Protein AF-A0A931YDU2-F1 (afdb_monomer_lite)

Structure (mmCIF, N/CA/C/O backbone):
data_AF-A0A931YDU2-F1
#
_entry.id   AF-A0A931YDU2-F1
#
loop_
_atom_site.group_PDB
_atom_site.id
_atom_site.type_symbol
_atom_site.label_atom_id
_atom_site.label_alt_id
_atom_site.labe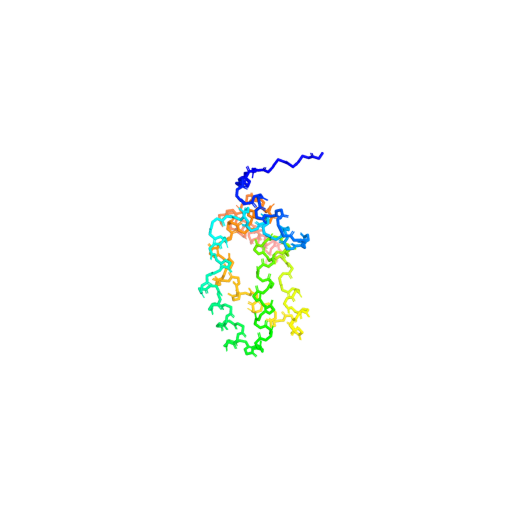l_comp_id
_atom_site.label_asym_id
_atom_site.label_entity_id
_atom_site.label_seq_id
_atom_site.pdbx_PDB_ins_code
_atom_site.Cartn_x
_atom_site.Cartn_y
_atom_site.Cartn_z
_atom_site.occupancy
_atom_site.B_iso_or_equiv
_atom_site.auth_seq_id
_atom_site.auth_comp_id
_atom_site.auth_asym_id
_atom_site.auth_atom_id
_atom_site.pdbx_PDB_model_num
ATOM 1 N N . MET A 1 1 ? -11.437 -5.834 -29.539 1.00 36.56 1 MET A N 1
ATOM 2 C CA . MET A 1 1 ? -10.693 -5.617 -28.280 1.00 36.56 1 MET A CA 1
ATOM 3 C C . MET A 1 1 ? -9.635 -4.564 -28.552 1.00 36.56 1 MET A C 1
ATOM 5 O O . MET A 1 1 ? -8.688 -4.862 -29.261 1.00 36.56 1 MET A O 1
ATOM 9 N N . ILE A 1 2 ? -9.840 -3.326 -28.102 1.00 38.31 2 ILE A N 1
ATOM 10 C CA . ILE A 1 2 ? -8.904 -2.223 -28.356 1.00 38.31 2 ILE A CA 1
ATOM 11 C C . ILE A 1 2 ? -8.225 -1.902 -27.024 1.00 38.31 2 ILE A C 1
ATOM 13 O O . ILE A 1 2 ? -8.752 -1.135 -26.229 1.00 38.31 2 ILE A O 1
ATOM 17 N N . TYR A 1 3 ? -7.084 -2.538 -26.758 1.00 32.56 3 TYR A N 1
ATOM 18 C CA . TYR A 1 3 ? -6.158 -2.086 -25.720 1.00 32.56 3 TYR A CA 1
ATOM 19 C C . TYR A 1 3 ? -5.059 -1.286 -26.408 1.00 32.56 3 TYR A C 1
ATOM 21 O O . TYR A 1 3 ? -4.031 -1.821 -26.805 1.00 32.56 3 TYR A O 1
ATOM 29 N N . ASN A 1 4 ? -5.313 0.008 -26.577 1.00 48.03 4 ASN A N 1
ATOM 30 C CA . ASN A 1 4 ? -4.280 0.971 -26.918 1.00 48.03 4 ASN A CA 1
ATOM 31 C C . ASN A 1 4 ? -3.746 1.522 -25.588 1.00 48.03 4 ASN A C 1
ATOM 33 O O . ASN A 1 4 ? -4.366 2.391 -24.979 1.00 48.03 4 ASN A O 1
ATOM 37 N N . LYS A 1 5 ? -2.656 0.951 -25.069 1.00 42.34 5 LYS A N 1
ATOM 38 C CA . LYS A 1 5 ? -1.944 1.480 -23.898 1.00 42.34 5 LYS A CA 1
ATOM 39 C C . LYS A 1 5 ? -0.508 1.738 -24.312 1.00 42.34 5 LYS A C 1
ATOM 41 O O . LYS A 1 5 ? 0.120 0.864 -24.894 1.00 42.34 5 LYS A O 1
ATOM 46 N N . MET A 1 6 ? -0.016 2.936 -24.015 1.00 39.38 6 MET A N 1
ATOM 47 C CA . MET A 1 6 ? 1.376 3.322 -24.218 1.00 39.38 6 MET A CA 1
ATOM 48 C C . MET A 1 6 ? 2.303 2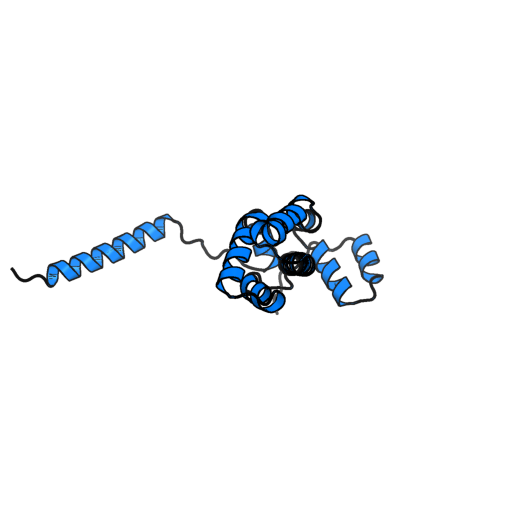.275 -23.589 1.00 39.38 6 MET A C 1
ATOM 50 O O . MET A 1 6 ? 2.435 2.202 -22.369 1.00 39.38 6 MET A O 1
ATOM 54 N N . THR A 1 7 ? 2.894 1.420 -24.420 1.00 43.03 7 THR A N 1
ATOM 55 C CA . THR A 1 7 ? 3.839 0.398 -23.987 1.00 43.03 7 THR A CA 1
ATOM 56 C C . THR A 1 7 ? 5.204 1.050 -23.843 1.00 43.03 7 THR A C 1
ATOM 58 O O . THR A 1 7 ? 5.928 1.190 -24.831 1.00 43.03 7 THR A O 1
ATOM 61 N N . THR A 1 8 ? 5.590 1.426 -22.626 1.00 57.44 8 THR A N 1
ATOM 62 C CA . THR A 1 8 ? 7.020 1.455 -22.310 1.00 57.44 8 THR A CA 1
ATOM 63 C C . THR A 1 8 ? 7.486 0.005 -22.410 1.00 57.44 8 THR A C 1
ATOM 65 O O . THR A 1 8 ? 7.117 -0.827 -21.581 1.00 57.44 8 THR A O 1
ATOM 68 N N . GLN A 1 9 ? 8.164 -0.338 -23.505 1.00 74.81 9 GLN A N 1
ATOM 69 C CA . GLN A 1 9 ? 8.662 -1.694 -23.717 1.00 74.81 9 GLN A CA 1
ATOM 70 C C . GLN A 1 9 ? 9.718 -1.998 -22.648 1.00 74.81 9 GLN A C 1
ATOM 72 O O . GLN A 1 9 ? 10.588 -1.168 -22.385 1.00 74.81 9 GLN A O 1
ATOM 77 N N . LEU A 1 10 ? 9.609 -3.168 -22.012 1.00 86.25 10 LEU A N 1
ATOM 78 C CA . LEU A 1 10 ? 10.599 -3.650 -21.049 1.00 86.25 10 LEU A CA 1
ATOM 79 C C . LEU A 1 10 ? 11.970 -3.752 -21.725 1.00 86.25 10 LEU A C 1
ATOM 81 O O . LEU A 1 10 ? 12.059 -4.140 -22.892 1.00 86.25 10 LEU A O 1
ATOM 85 N N . THR A 1 11 ? 13.037 -3.432 -20.998 1.00 91.62 11 THR A N 1
ATOM 86 C CA . THR A 1 11 ? 14.397 -3.571 -21.529 1.00 91.62 11 THR A CA 1
ATOM 87 C C . THR A 1 11 ? 14.767 -5.050 -21.701 1.00 91.62 11 THR A C 1
ATOM 89 O O . THR A 1 11 ? 14.211 -5.907 -21.005 1.00 91.62 11 THR A O 1
ATOM 92 N N . PRO A 1 12 ? 15.734 -5.385 -22.578 1.00 92.38 12 PRO A N 1
ATOM 93 C CA . PRO A 1 12 ? 16.237 -6.754 -22.697 1.00 92.38 12 PRO A CA 1
ATOM 94 C C . PRO A 1 12 ? 16.670 -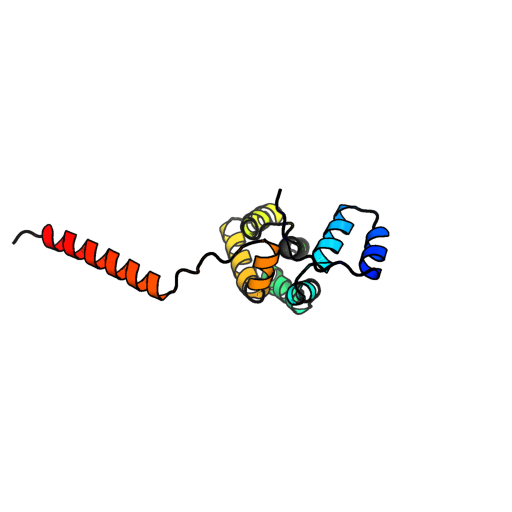7.352 -21.349 1.00 92.38 12 PRO A C 1
ATOM 96 O O . PRO A 1 12 ? 16.320 -8.489 -21.042 1.00 92.38 12 PRO A O 1
ATOM 99 N N . ASP A 1 13 ? 17.330 -6.558 -20.503 1.00 94.19 13 ASP A N 1
ATOM 100 C CA . ASP A 1 13 ? 17.758 -6.985 -19.165 1.00 94.19 13 ASP A CA 1
ATOM 101 C C . ASP A 1 13 ? 16.574 -7.282 -18.237 1.00 94.19 13 ASP A C 1
ATOM 103 O O . ASP A 1 13 ? 16.598 -8.249 -17.475 1.00 94.19 13 ASP A O 1
ATOM 107 N N . GLN A 1 14 ? 15.513 -6.469 -18.295 1.00 92.81 14 GLN A N 1
ATOM 108 C CA . GLN A 1 14 ? 14.288 -6.723 -17.534 1.00 92.81 14 GLN A CA 1
ATOM 109 C C . GLN A 1 14 ? 13.612 -8.014 -18.004 1.00 92.81 14 GLN A C 1
ATOM 111 O O . GLN A 1 14 ? 13.194 -8.816 -17.174 1.00 92.81 14 GLN A O 1
ATOM 116 N N . LEU A 1 15 ? 13.539 -8.249 -19.317 1.00 91.94 15 LEU A N 1
ATOM 117 C CA . LEU A 1 15 ? 12.971 -9.476 -19.881 1.00 91.94 15 LEU A CA 1
ATOM 118 C C . LEU A 1 15 ? 13.765 -10.720 -19.466 1.00 91.94 15 LEU A C 1
ATOM 120 O O . LEU A 1 15 ? 13.160 -11.718 -19.072 1.00 91.94 15 LEU A O 1
ATOM 124 N N . ALA A 1 16 ? 15.098 -10.643 -19.490 1.00 94.38 16 ALA A N 1
ATOM 125 C CA . ALA A 1 16 ? 15.966 -11.719 -19.025 1.00 94.38 16 ALA A CA 1
ATOM 126 C C . ALA A 1 16 ? 15.687 -12.053 -17.549 1.00 94.38 16 ALA A C 1
ATOM 128 O O . ALA A 1 16 ? 15.356 -13.195 -17.233 1.00 94.38 16 ALA A O 1
ATOM 129 N N . ARG A 1 17 ? 15.675 -11.045 -16.665 1.00 94.00 17 ARG A N 1
ATOM 130 C CA . ARG A 1 17 ? 15.360 -11.230 -15.234 1.00 94.00 17 ARG A CA 1
ATOM 131 C C . ARG A 1 17 ? 13.973 -11.827 -15.007 1.00 94.00 17 ARG A C 1
ATOM 133 O O . ARG A 1 17 ? 13.810 -12.709 -14.174 1.00 94.00 17 ARG A O 1
ATOM 140 N N . LEU A 1 18 ? 12.964 -11.370 -15.749 1.00 94.00 18 LEU A N 1
ATOM 141 C CA . LEU A 1 18 ? 11.604 -11.904 -15.637 1.00 94.00 18 LEU A CA 1
ATOM 142 C C . LEU A 1 18 ? 11.521 -13.374 -16.064 1.00 94.00 18 LEU A C 1
ATOM 144 O O . LEU A 1 18 ? 10.734 -14.123 -15.485 1.00 94.00 18 LEU A O 1
ATOM 148 N N . SER A 1 19 ? 12.317 -13.796 -17.050 1.00 93.25 19 SER A N 1
ATOM 149 C CA . SER A 1 19 ? 12.345 -15.191 -17.507 1.00 93.25 19 SER A CA 1
ATOM 150 C C . SER A 1 19 ? 12.889 -16.160 -16.451 1.00 93.25 19 SER A C 1
ATOM 152 O O . SER A 1 19 ? 12.472 -17.316 -16.419 1.00 93.25 19 SER A O 1
ATOM 154 N N . GLU A 1 20 ? 13.740 -15.673 -15.543 1.00 96.06 20 GLU A N 1
ATOM 155 C CA . GLU A 1 20 ? 14.326 -16.461 -14.454 1.00 96.06 20 GLU A CA 1
ATOM 156 C C . GLU A 1 20 ? 13.379 -16.639 -13.258 1.00 96.06 20 GLU A C 1
ATOM 158 O O . GLU A 1 20 ? 13.576 -17.545 -12.452 1.00 96.06 20 GLU A O 1
ATOM 163 N N . ILE A 1 21 ? 12.334 -15.812 -13.127 1.00 94.88 21 ILE A N 1
ATOM 164 C CA . ILE A 1 21 ? 11.382 -15.894 -12.010 1.00 94.88 21 ILE A CA 1
ATOM 165 C C . ILE A 1 21 ? 10.420 -17.064 -12.254 1.00 94.88 21 ILE A C 1
ATOM 167 O O . ILE A 1 21 ? 9.575 -16.957 -13.148 1.00 94.88 21 ILE A O 1
ATOM 171 N N . PRO A 1 22 ? 10.459 -18.155 -11.466 1.00 94.69 22 PRO A N 1
ATOM 172 C CA . PRO A 1 22 ? 9.640 -19.335 -11.738 1.00 94.69 22 PRO A CA 1
ATOM 173 C C . PRO A 1 22 ? 8.158 -19.103 -11.424 1.00 94.69 22 PRO A C 1
ATOM 175 O O . PRO A 1 22 ? 7.296 -19.526 -12.190 1.00 94.69 22 PRO A O 1
ATOM 178 N N . ASP A 1 23 ? 7.858 -18.405 -10.326 1.00 96.88 23 ASP A N 1
ATOM 179 C CA . ASP A 1 23 ? 6.485 -18.168 -9.886 1.00 96.88 23 ASP A CA 1
ATOM 180 C C . ASP A 1 23 ? 5.784 -17.126 -10.783 1.00 96.88 23 ASP A C 1
ATOM 182 O O . ASP A 1 23 ? 6.246 -15.982 -10.878 1.00 96.88 23 ASP A O 1
ATOM 186 N N . PRO A 1 24 ? 4.660 -17.476 -11.437 1.00 92.88 24 PRO A N 1
ATOM 187 C CA . PRO A 1 24 ? 3.995 -16.586 -12.386 1.00 92.88 24 PRO A CA 1
ATOM 188 C C . PRO A 1 24 ? 3.433 -15.327 -11.720 1.00 92.88 24 PRO A C 1
ATOM 190 O O . PRO A 1 24 ? 3.451 -14.261 -12.333 1.00 92.88 24 PRO A O 1
ATOM 193 N N . THR A 1 25 ? 2.988 -15.419 -10.464 1.00 92.94 25 THR A N 1
ATOM 194 C CA . THR A 1 25 ? 2.439 -14.269 -9.729 1.00 92.94 25 THR A CA 1
ATOM 195 C C . THR A 1 25 ? 3.540 -13.259 -9.428 1.00 92.94 25 THR A C 1
ATOM 197 O O . THR A 1 25 ? 3.404 -12.067 -9.691 1.00 92.94 25 THR A O 1
ATOM 200 N N . THR A 1 26 ? 4.675 -13.740 -8.930 1.00 93.56 26 THR A N 1
ATOM 201 C CA . THR A 1 26 ? 5.881 -12.942 -8.706 1.00 93.56 26 THR A CA 1
ATOM 202 C C . THR A 1 26 ? 6.329 -12.294 -10.009 1.00 93.56 26 THR A C 1
ATOM 204 O O . THR A 1 26 ? 6.542 -11.084 -10.052 1.00 93.56 26 THR A O 1
ATOM 207 N N . ARG A 1 27 ? 6.389 -13.057 -11.106 1.00 94.88 27 ARG A N 1
ATOM 208 C CA . ARG A 1 27 ? 6.775 -12.532 -12.422 1.00 94.88 27 ARG A CA 1
ATOM 209 C C . ARG A 1 27 ? 5.828 -11.431 -12.906 1.00 94.88 27 ARG A C 1
ATOM 211 O O . ARG A 1 27 ? 6.286 -10.401 -13.402 1.00 94.88 27 ARG A O 1
ATOM 218 N N . GLN A 1 28 ? 4.521 -11.613 -12.726 1.00 92.88 28 GLN A N 1
ATOM 219 C CA . GLN A 1 28 ? 3.513 -10.603 -13.046 1.00 92.88 28 GLN A CA 1
ATOM 220 C C . GLN A 1 28 ? 3.710 -9.327 -12.217 1.00 92.88 28 GLN A C 1
ATOM 222 O O . GLN A 1 28 ? 3.679 -8.231 -12.772 1.00 92.88 28 GLN A O 1
ATOM 227 N N . ARG A 1 29 ? 3.991 -9.452 -10.916 1.00 93.94 29 ARG A N 1
ATOM 228 C CA . ARG A 1 29 ? 4.261 -8.308 -10.031 1.00 93.94 29 ARG A CA 1
ATOM 229 C C . ARG A 1 29 ? 5.503 -7.532 -10.428 1.00 93.94 29 ARG A C 1
ATOM 231 O O . ARG A 1 29 ? 5.454 -6.308 -10.477 1.00 93.94 29 ARG A O 1
ATOM 238 N N . PHE A 1 30 ? 6.593 -8.220 -10.760 1.00 94.19 30 PHE A N 1
ATOM 239 C CA . PHE A 1 30 ? 7.798 -7.561 -11.269 1.00 94.19 30 PHE A CA 1
ATOM 240 C C . PHE A 1 30 ? 7.552 -6.885 -12.621 1.00 94.19 30 PHE A C 1
ATOM 242 O O . PHE A 1 30 ? 8.038 -5.781 -12.854 1.00 94.19 30 PHE A O 1
ATOM 249 N N . THR A 1 31 ? 6.742 -7.502 -13.485 1.00 93.19 31 THR A N 1
ATOM 250 C CA . THR A 1 31 ? 6.319 -6.887 -14.750 1.00 93.19 31 THR A CA 1
ATOM 251 C C . THR A 1 31 ? 5.550 -5.589 -14.496 1.00 93.19 31 THR A C 1
ATOM 253 O O . THR A 1 31 ? 5.882 -4.561 -15.081 1.00 93.19 31 THR A O 1
ATOM 256 N N . ALA A 1 32 ? 4.569 -5.615 -13.586 1.00 92.31 32 ALA A N 1
ATOM 257 C CA . ALA A 1 32 ? 3.804 -4.433 -13.197 1.00 92.31 32 ALA A CA 1
ATOM 258 C C . ALA A 1 32 ? 4.703 -3.358 -12.567 1.00 92.31 32 ALA A C 1
ATOM 260 O O . ALA A 1 32 ? 4.597 -2.192 -12.937 1.00 92.31 32 ALA A O 1
ATOM 261 N N . PHE A 1 33 ? 5.635 -3.752 -11.692 1.00 94.38 33 PHE A N 1
ATOM 262 C CA . PHE A 1 33 ? 6.611 -2.856 -11.072 1.00 94.38 33 PHE A CA 1
ATOM 263 C C . PHE A 1 33 ? 7.438 -2.089 -12.114 1.00 94.38 33 PHE A C 1
ATOM 265 O O . PHE A 1 33 ? 7.519 -0.865 -12.043 1.00 94.38 33 PHE A O 1
ATOM 272 N N . TYR A 1 34 ? 7.994 -2.774 -13.120 1.00 93.62 34 TYR A N 1
ATOM 273 C CA . TYR A 1 34 ? 8.779 -2.120 -14.177 1.00 93.62 34 TYR A CA 1
ATOM 274 C C . TYR A 1 34 ? 7.966 -1.149 -15.040 1.00 93.62 34 TYR A C 1
ATOM 276 O O . TYR A 1 34 ? 8.536 -0.262 -15.673 1.00 93.62 34 TYR A O 1
ATOM 284 N N . GLN A 1 35 ? 6.644 -1.305 -15.065 1.00 90.88 35 GLN A N 1
ATOM 285 C CA . GLN A 1 35 ? 5.725 -0.440 -15.800 1.00 90.88 35 GLN A CA 1
ATOM 286 C C . GLN A 1 35 ? 5.175 0.712 -14.951 1.00 90.88 35 GLN A C 1
ATOM 288 O O . GLN A 1 35 ? 4.469 1.576 -15.481 1.00 90.88 35 GLN A O 1
ATOM 293 N N . LEU A 1 36 ? 5.482 0.753 -13.651 1.00 92.69 36 LEU A N 1
ATOM 294 C CA . LEU A 1 36 ? 5.055 1.851 -12.798 1.00 92.69 36 LEU A CA 1
ATOM 295 C C . LEU A 1 36 ? 5.734 3.163 -13.217 1.00 92.69 36 LEU A C 1
ATOM 297 O O . LEU A 1 36 ? 6.907 3.173 -13.593 1.00 92.69 36 LEU A O 1
ATOM 301 N N . PRO A 1 37 ? 5.033 4.297 -13.087 1.00 93.06 37 PRO A N 1
ATOM 302 C CA . PRO A 1 37 ? 5.655 5.614 -13.033 1.00 93.06 37 PRO A CA 1
ATOM 303 C C . PRO A 1 37 ? 6.820 5.676 -12.024 1.00 93.06 37 PRO A C 1
ATOM 305 O O . PRO A 1 37 ? 6.777 5.033 -10.975 1.00 93.06 37 PRO A O 1
ATOM 308 N N . GLN A 1 38 ? 7.863 6.454 -12.336 1.00 91.75 38 GLN A N 1
ATOM 309 C CA . GLN A 1 38 ? 9.107 6.503 -11.550 1.00 91.75 38 GLN A CA 1
ATOM 310 C C . GLN A 1 38 ? 8.890 6.907 -10.083 1.00 91.75 38 GLN A C 1
ATOM 312 O O . GLN A 1 38 ? 9.554 6.391 -9.184 1.00 91.75 38 GLN A O 1
ATOM 317 N N . ASP A 1 39 ? 7.959 7.823 -9.834 1.00 92.81 39 ASP A N 1
ATOM 318 C CA . ASP A 1 39 ? 7.553 8.249 -8.495 1.00 92.81 39 ASP A CA 1
ATOM 319 C C . ASP A 1 39 ? 6.957 7.086 -7.686 1.00 92.81 39 ASP A C 1
ATOM 321 O O . ASP A 1 39 ? 7.338 6.881 -6.535 1.00 92.81 39 ASP A O 1
ATOM 325 N N . LEU A 1 40 ? 6.106 6.257 -8.299 1.00 93.75 40 LEU A N 1
ATOM 326 C CA . LEU A 1 40 ? 5.561 5.054 -7.665 1.00 93.75 40 LEU A CA 1
ATOM 327 C C . LEU A 1 40 ? 6.617 3.960 -7.457 1.00 93.75 40 LEU A C 1
ATOM 329 O O . LEU A 1 40 ? 6.638 3.351 -6.386 1.00 93.75 40 LEU A O 1
ATOM 333 N N . GLN A 1 41 ? 7.520 3.743 -8.424 1.00 93.31 41 GLN A N 1
ATOM 334 C CA . GLN A 1 41 ? 8.647 2.812 -8.245 1.00 93.31 41 GLN A CA 1
ATOM 335 C C . GLN A 1 41 ? 9.513 3.217 -7.049 1.00 93.31 41 GLN A C 1
ATOM 337 O O . GLN A 1 41 ? 9.901 2.373 -6.243 1.00 93.31 41 GLN A O 1
ATOM 342 N N . THR A 1 42 ? 9.778 4.518 -6.918 1.00 93.12 42 THR A N 1
ATOM 343 C CA . THR A 1 42 ? 10.583 5.071 -5.825 1.00 93.12 42 THR A CA 1
ATOM 344 C C . THR A 1 42 ? 9.880 4.897 -4.480 1.00 93.12 42 THR A C 1
ATOM 346 O O . THR A 1 42 ? 10.507 4.465 -3.514 1.00 93.12 42 THR A O 1
ATOM 349 N N . LEU A 1 43 ? 8.572 5.173 -4.402 1.00 92.81 43 LEU A N 1
ATOM 350 C CA . LEU A 1 43 ? 7.833 5.036 -3.146 1.00 92.81 43 LEU A CA 1
ATOM 351 C C . LEU A 1 43 ? 7.780 3.595 -2.634 1.00 92.81 43 LEU A C 1
ATOM 353 O O . LEU A 1 43 ? 7.910 3.401 -1.425 1.00 92.81 43 LEU A O 1
ATOM 357 N N . MET A 1 44 ? 7.654 2.603 -3.524 1.00 89.69 44 MET A N 1
ATOM 358 C CA . MET A 1 44 ? 7.564 1.186 -3.146 1.00 89.69 44 MET A CA 1
ATOM 359 C C . MET A 1 44 ? 8.708 0.701 -2.247 1.00 89.69 44 MET A C 1
ATOM 361 O O . MET A 1 44 ? 8.481 -0.176 -1.416 1.00 89.69 44 MET A O 1
ATOM 365 N N . PHE A 1 45 ? 9.904 1.277 -2.385 1.00 88.12 45 PHE A N 1
ATOM 366 C CA . PHE A 1 45 ? 11.087 0.908 -1.600 1.00 88.12 45 PHE A CA 1
ATOM 367 C C . PHE A 1 45 ? 11.630 2.062 -0.748 1.00 88.12 45 PHE A C 1
ATOM 369 O O . PHE A 1 45 ? 12.752 1.999 -0.255 1.00 88.12 45 PHE A O 1
ATOM 376 N N . SER A 1 46 ? 10.848 3.129 -0.573 1.00 92.69 46 SER A N 1
ATOM 377 C CA . SER A 1 46 ? 11.285 4.302 0.185 1.00 92.69 46 SER A CA 1
ATOM 378 C C . SER A 1 46 ? 11.177 4.092 1.698 1.00 92.69 46 SER A C 1
ATOM 380 O O . SER A 1 46 ? 10.174 3.587 2.220 1.00 92.69 46 SER A O 1
ATOM 382 N N . GLU A 1 47 ? 12.182 4.586 2.423 1.00 93.62 47 GLU A N 1
ATOM 383 C CA . GLU A 1 47 ? 12.125 4.704 3.883 1.00 93.62 47 GLU A CA 1
ATOM 384 C C . GLU A 1 47 ? 10.966 5.604 4.318 1.00 93.62 47 GLU A C 1
ATOM 386 O O . GLU A 1 47 ? 10.286 5.298 5.291 1.00 93.62 47 GLU A O 1
ATOM 391 N N . GLN A 1 48 ? 10.668 6.660 3.554 1.00 91.88 48 GLN A N 1
ATOM 392 C CA . GLN A 1 48 ? 9.548 7.561 3.828 1.00 91.88 48 GLN A CA 1
ATOM 393 C C . GLN A 1 48 ? 8.199 6.830 3.845 1.00 91.88 48 GLN A C 1
ATOM 395 O O . GLN A 1 48 ? 7.397 7.047 4.756 1.00 91.88 48 GLN A O 1
ATOM 400 N N . THR A 1 49 ? 7.931 5.965 2.860 1.00 93.38 49 THR A N 1
ATOM 401 C CA . THR A 1 49 ? 6.676 5.195 2.821 1.00 93.38 49 THR A CA 1
ATOM 402 C C . THR A 1 49 ? 6.625 4.215 3.984 1.00 93.38 49 THR A C 1
ATOM 404 O O . THR A 1 49 ? 5.623 4.162 4.693 1.00 93.38 49 THR A O 1
ATOM 407 N N . SER A 1 50 ? 7.723 3.499 4.235 1.00 94.69 50 SER A N 1
ATOM 408 C CA . SER A 1 50 ? 7.817 2.542 5.344 1.00 94.69 50 SER A CA 1
ATOM 409 C C . SER A 1 50 ? 7.610 3.220 6.703 1.00 94.69 50 SER A C 1
ATOM 411 O O . SER A 1 50 ? 6.824 2.742 7.519 1.00 94.69 50 SER A O 1
ATOM 413 N N . GLY A 1 51 ? 8.237 4.380 6.912 1.00 97.06 51 GLY A N 1
ATOM 414 C CA . GLY A 1 51 ? 8.083 5.204 8.108 1.00 97.06 51 GLY A CA 1
ATOM 415 C C . GLY A 1 51 ? 6.670 5.759 8.262 1.00 97.06 51 GLY A C 1
ATOM 416 O O . GLY A 1 51 ? 6.114 5.701 9.352 1.00 97.06 51 GLY A O 1
ATOM 417 N N . SER A 1 52 ? 6.038 6.207 7.173 1.00 97.62 52 SER A N 1
ATOM 418 C CA . SER A 1 52 ? 4.647 6.686 7.203 1.00 97.62 52 SER A CA 1
ATOM 419 C C . SER A 1 52 ? 3.675 5.568 7.581 1.00 97.62 52 SER A C 1
ATOM 421 O O . SER A 1 52 ? 2.790 5.765 8.414 1.00 97.62 52 SER A O 1
ATOM 423 N N . VAL A 1 53 ? 3.852 4.370 7.009 1.00 97.88 53 VAL A N 1
ATOM 424 C CA . VAL A 1 53 ? 3.047 3.197 7.378 1.00 97.88 53 VAL A CA 1
ATOM 425 C C . VAL A 1 53 ? 3.271 2.837 8.840 1.00 97.88 53 VAL A C 1
ATOM 427 O O . VAL A 1 53 ? 2.293 2.617 9.549 1.00 97.88 53 VAL A O 1
ATOM 430 N N . TRP A 1 54 ? 4.521 2.816 9.307 1.00 98.00 54 TRP A N 1
ATOM 431 C CA . TRP A 1 54 ? 4.843 2.539 10.704 1.00 98.00 54 TRP A CA 1
ATOM 432 C C . TRP A 1 54 ? 4.187 3.552 11.648 1.00 98.00 54 TRP A C 1
ATOM 434 O O . TRP A 1 54 ? 3.406 3.167 12.512 1.00 98.00 54 TRP A O 1
ATOM 444 N N . GLN A 1 55 ? 4.411 4.847 11.439 1.00 98.44 55 GLN A N 1
ATOM 445 C CA . GLN A 1 55 ? 3.860 5.909 12.278 1.00 98.44 55 GLN A CA 1
ATOM 446 C C . GLN A 1 55 ? 2.324 5.854 12.344 1.00 98.44 55 GLN A C 1
ATOM 448 O O . GLN A 1 55 ? 1.728 5.968 13.415 1.00 98.44 55 GLN A O 1
ATOM 453 N N . ILE A 1 56 ? 1.652 5.631 11.212 1.00 98.44 56 ILE A N 1
ATOM 454 C CA . ILE A 1 56 ? 0.187 5.560 11.181 1.00 98.44 56 ILE A CA 1
ATOM 455 C C . ILE A 1 56 ? -0.296 4.249 11.816 1.00 98.44 56 ILE A C 1
ATOM 457 O O . ILE A 1 56 ? -1.034 4.259 12.799 1.00 98.44 56 ILE A O 1
ATOM 461 N N . ALA A 1 57 ? 0.104 3.101 11.270 1.00 97.56 57 ALA A N 1
ATOM 462 C CA . ALA A 1 57 ? -0.430 1.806 11.678 1.00 97.56 57 ALA A CA 1
ATOM 463 C C . ALA A 1 57 ? 0.018 1.420 13.095 1.00 97.56 57 ALA A C 1
ATOM 465 O O . ALA A 1 57 ? -0.813 1.029 13.917 1.00 97.56 57 ALA A O 1
ATOM 466 N N . LYS A 1 58 ? 1.316 1.544 13.390 1.00 97.94 58 LYS A N 1
ATOM 467 C CA . LYS A 1 58 ? 1.887 1.145 14.676 1.00 97.94 58 LYS A CA 1
ATOM 468 C C . LYS A 1 58 ? 1.650 2.196 15.746 1.00 97.94 58 LYS A C 1
ATOM 470 O O . LYS A 1 58 ? 1.057 1.878 16.766 1.00 97.94 58 LYS A O 1
ATOM 475 N N . GLU A 1 59 ? 2.102 3.426 15.538 1.00 98.00 59 GLU A N 1
ATOM 476 C CA . GLU A 1 59 ? 2.146 4.409 16.629 1.00 98.00 59 GLU A CA 1
ATOM 477 C C . GLU A 1 59 ? 0.777 5.048 16.879 1.00 98.00 59 GLU A C 1
ATOM 479 O O . GLU A 1 59 ? 0.328 5.113 18.022 1.00 98.00 59 GLU A O 1
ATOM 484 N N . LYS A 1 60 ? 0.066 5.462 15.822 1.00 98.38 60 LYS A N 1
ATOM 485 C CA . LYS A 1 60 ? -1.237 6.132 15.962 1.00 98.38 60 LYS A CA 1
ATOM 486 C C . LYS A 1 60 ? -2.387 5.168 16.268 1.00 98.38 60 LYS A C 1
ATOM 488 O O . LYS A 1 60 ? -3.218 5.467 17.122 1.00 98.38 60 LYS A O 1
ATOM 493 N N . TYR A 1 61 ? -2.461 4.027 15.579 1.00 98.00 61 TYR A N 1
ATOM 494 C CA . TYR A 1 61 ? -3.576 3.071 15.728 1.00 98.00 61 TYR A CA 1
ATOM 495 C C . TYR A 1 61 ? -3.264 1.839 16.583 1.00 98.00 61 TYR A C 1
ATOM 497 O O . TYR A 1 61 ? -4.155 0.993 16.763 1.00 98.00 61 TYR A O 1
ATOM 505 N N . ASN A 1 62 ? -2.039 1.754 17.117 1.00 97.50 62 ASN A N 1
ATOM 506 C CA . ASN A 1 62 ? -1.553 0.670 17.970 1.00 97.50 62 ASN A CA 1
ATOM 507 C C . ASN A 1 62 ? -1.791 -0.726 17.371 1.00 97.50 62 ASN A C 1
ATOM 509 O O . ASN A 1 62 ? -2.250 -1.642 18.056 1.00 97.50 62 ASN A O 1
A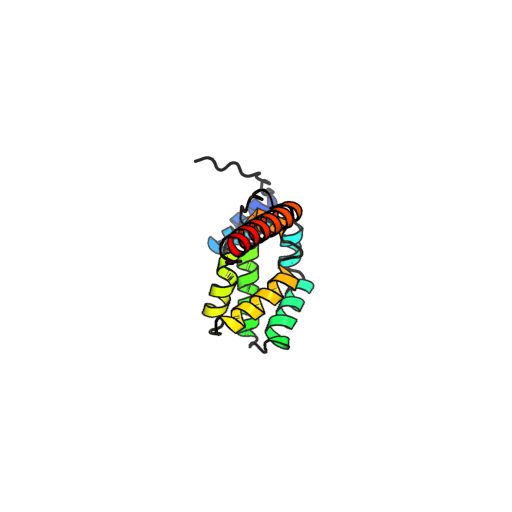TOM 513 N N . LEU A 1 63 ? -1.550 -0.883 16.066 1.00 97.81 63 LEU A N 1
ATOM 514 C CA . LEU A 1 63 ? -1.654 -2.183 15.407 1.00 97.81 63 LEU A CA 1
ATOM 515 C C . LEU A 1 63 ? -0.466 -3.087 15.781 1.00 97.81 63 LEU A C 1
ATOM 517 O O . LEU A 1 63 ? 0.637 -2.626 16.084 1.00 97.81 63 LEU A O 1
ATOM 521 N N . ALA A 1 64 ? -0.684 -4.402 15.762 1.00 97.25 64 ALA A N 1
ATOM 522 C CA . ALA A 1 64 ? 0.398 -5.366 15.937 1.00 97.25 64 ALA A CA 1
ATOM 523 C C . ALA A 1 64 ? 1.349 -5.338 14.727 1.00 97.25 64 ALA A C 1
ATOM 525 O O . ALA A 1 64 ? 0.939 -4.988 13.624 1.00 97.25 64 ALA A O 1
ATOM 526 N N . ASP A 1 65 ? 2.601 -5.767 14.888 1.00 96.19 65 ASP A N 1
ATOM 527 C CA . ASP A 1 65 ? 3.601 -5.683 13.805 1.00 96.19 65 ASP A CA 1
ATOM 528 C C . ASP A 1 65 ? 3.170 -6.476 12.562 1.00 96.19 65 ASP A C 1
ATOM 530 O O . ASP A 1 65 ? 3.305 -6.004 11.433 1.00 96.19 65 ASP A O 1
ATOM 534 N N . LYS A 1 66 ? 2.526 -7.634 12.775 1.00 96.75 66 LYS A N 1
ATOM 535 C CA . LYS A 1 66 ? 1.906 -8.423 11.699 1.00 96.75 66 LYS A CA 1
ATOM 536 C C . LYS A 1 66 ? 0.879 -7.613 10.897 1.00 96.75 66 LYS A C 1
ATOM 538 O O . LYS A 1 66 ? 0.791 -7.753 9.682 1.00 96.75 66 LYS A O 1
ATOM 543 N N . ASP A 1 67 ? 0.123 -6.751 11.569 1.00 97.75 67 ASP A N 1
ATOM 544 C CA . ASP A 1 67 ? -0.951 -5.952 10.984 1.00 97.75 67 ASP A CA 1
ATOM 545 C C . ASP A 1 67 ? -0.376 -4.727 10.259 1.00 97.75 67 ASP A C 1
ATOM 547 O O . ASP A 1 67 ? -0.861 -4.358 9.193 1.00 97.75 67 ASP A O 1
ATOM 551 N N . VAL A 1 68 ? 0.732 -4.164 10.753 1.00 98.00 68 VAL A N 1
ATOM 552 C CA . VAL A 1 68 ? 1.522 -3.151 10.030 1.00 98.00 68 VAL A CA 1
ATOM 553 C C . VAL A 1 68 ? 2.030 -3.722 8.702 1.00 98.00 68 VAL A C 1
ATOM 555 O O . VAL A 1 68 ? 1.870 -3.093 7.655 1.00 98.00 68 VAL A O 1
ATOM 558 N N . SER A 1 69 ? 2.569 -4.948 8.708 1.00 96.81 69 SER A N 1
ATOM 559 C CA . SER A 1 69 ? 2.980 -5.633 7.473 1.00 96.81 69 SER A CA 1
ATOM 560 C C . SER A 1 69 ? 1.803 -5.894 6.526 1.00 96.81 69 SER A C 1
ATOM 562 O O . SER A 1 69 ? 1.955 -5.795 5.308 1.00 96.81 69 SER A O 1
ATOM 564 N N . VAL A 1 70 ? 0.610 -6.189 7.057 1.00 98.06 70 VAL A N 1
ATOM 565 C CA . VAL A 1 70 ? -0.616 -6.321 6.253 1.00 98.06 70 VAL A CA 1
ATOM 566 C C . VAL A 1 70 ? -0.976 -4.995 5.581 1.00 98.06 70 VAL A C 1
ATOM 568 O O . VAL A 1 70 ? -1.240 -4.995 4.380 1.00 98.06 70 VAL A O 1
ATOM 571 N N . VAL A 1 71 ? -0.934 -3.873 6.305 1.00 98.12 71 VAL A N 1
ATOM 572 C CA . VAL A 1 71 ? -1.182 -2.537 5.738 1.00 98.12 71 VAL A CA 1
ATOM 573 C C . VAL A 1 71 ? -0.187 -2.228 4.617 1.00 98.12 71 VAL A C 1
ATOM 575 O O . VAL A 1 71 ? -0.605 -1.870 3.514 1.00 98.12 71 VAL A O 1
ATOM 578 N N . ALA A 1 72 ? 1.112 -2.434 4.860 1.00 97.38 72 ALA A N 1
ATOM 579 C CA . ALA A 1 72 ? 2.158 -2.223 3.858 1.00 97.38 72 ALA A CA 1
ATOM 580 C C . ALA A 1 72 ? 1.925 -3.071 2.595 1.00 97.38 72 ALA A C 1
ATOM 582 O O . ALA A 1 72 ? 2.023 -2.573 1.473 1.00 97.38 72 ALA A O 1
ATOM 583 N N . ARG A 1 73 ? 1.538 -4.341 2.767 1.00 96.56 73 ARG A N 1
ATOM 584 C CA . ARG A 1 73 ? 1.214 -5.237 1.651 1.00 96.56 73 ARG A CA 1
ATOM 585 C C . ARG A 1 73 ? 0.013 -4.744 0.848 1.00 96.56 73 ARG A C 1
ATOM 587 O O . ARG A 1 73 ? 0.081 -4.738 -0.375 1.00 96.56 73 ARG A O 1
ATOM 594 N N . ILE A 1 74 ? -1.070 -4.328 1.506 1.00 97.94 74 ILE A N 1
ATOM 595 C CA . ILE A 1 74 ? -2.269 -3.801 0.832 1.00 97.94 74 ILE A CA 1
ATOM 596 C C . ILE A 1 74 ? -1.915 -2.554 0.004 1.00 97.94 74 ILE A C 1
ATOM 598 O O . ILE A 1 74 ? -2.325 -2.455 -1.151 1.00 97.94 74 ILE A O 1
ATOM 602 N N . ILE A 1 75 ? -1.102 -1.644 0.554 1.00 97.44 75 ILE A N 1
ATOM 603 C CA . ILE A 1 75 ? -0.587 -0.463 -0.162 1.00 97.44 75 ILE A CA 1
ATOM 604 C C . ILE A 1 75 ? 0.215 -0.874 -1.403 1.00 97.44 75 ILE A C 1
ATOM 606 O O . ILE A 1 75 ? -0.035 -0.355 -2.489 1.00 97.44 75 ILE A O 1
ATOM 610 N N . GLY A 1 76 ? 1.129 -1.840 -1.271 1.00 95.88 76 GLY A N 1
ATOM 611 C CA . GLY A 1 76 ? 1.910 -2.351 -2.401 1.00 95.88 76 GLY A CA 1
ATOM 612 C C . GLY A 1 76 ? 1.035 -2.945 -3.511 1.00 95.88 76 GLY A C 1
ATOM 613 O O . GLY A 1 76 ? 1.262 -2.672 -4.686 1.00 95.88 76 GLY A O 1
ATOM 614 N N . LEU A 1 77 ? -0.015 -3.692 -3.154 1.00 96.38 77 LEU A N 1
ATOM 615 C CA . LEU A 1 77 ? -0.974 -4.238 -4.126 1.00 96.38 77 LEU A CA 1
ATOM 616 C C . LEU A 1 77 ? -1.766 -3.140 -4.849 1.00 96.38 77 LEU A C 1
ATOM 618 O O . LEU A 1 77 ? -2.080 -3.293 -6.030 1.00 96.38 77 LEU A O 1
ATOM 622 N N . ILE A 1 78 ? -2.072 -2.035 -4.164 1.00 96.62 78 ILE A N 1
ATOM 623 C CA . ILE A 1 78 ? -2.708 -0.860 -4.776 1.00 96.62 78 ILE A CA 1
ATOM 624 C C . ILE A 1 78 ? -1.749 -0.199 -5.765 1.00 96.62 78 ILE A C 1
ATOM 626 O O . ILE A 1 78 ? -2.131 0.045 -6.905 1.00 96.62 78 ILE A O 1
ATOM 630 N N . PHE A 1 79 ? -0.492 0.022 -5.375 1.00 95.56 79 PHE A N 1
ATOM 631 C CA . PHE A 1 79 ? 0.523 0.596 -6.262 1.00 95.56 79 PHE A CA 1
ATOM 632 C C . PHE A 1 79 ? 0.755 -0.233 -7.520 1.00 95.56 79 PHE A C 1
ATOM 634 O O . PHE A 1 79 ? 0.886 0.344 -8.591 1.00 95.56 79 PHE A O 1
ATOM 641 N N . LEU A 1 80 ? 0.734 -1.562 -7.414 1.00 94.69 80 LEU A N 1
ATOM 642 C CA . LEU A 1 80 ? 0.858 -2.469 -8.560 1.00 94.69 80 LEU A CA 1
ATOM 643 C C . LEU A 1 80 ? -0.417 -2.557 -9.416 1.00 94.69 80 LEU A C 1
ATOM 645 O O . LEU A 1 80 ? -0.414 -3.209 -10.457 1.00 94.69 80 LEU A O 1
ATOM 649 N N . GLY A 1 81 ? -1.519 -1.936 -8.987 1.00 93.56 81 GLY A N 1
ATOM 650 C CA . GLY A 1 81 ? -2.809 -2.014 -9.667 1.00 93.56 81 GLY A CA 1
ATOM 651 C C . GLY A 1 81 ? -3.550 -3.344 -9.483 1.00 93.56 81 GLY A C 1
ATOM 652 O O . GLY A 1 81 ? -4.627 -3.503 -10.056 1.00 93.56 81 GLY A O 1
ATOM 653 N N . GLU A 1 82 ? -3.024 -4.279 -8.681 1.00 94.62 82 GLU A N 1
ATOM 654 C CA . GLU A 1 82 ? -3.664 -5.571 -8.379 1.00 94.62 82 GLU A CA 1
ATOM 655 C C . GLU A 1 82 ? -4.887 -5.408 -7.475 1.00 94.62 82 GLU A C 1
ATOM 657 O O . GLU A 1 82 ? -5.869 -6.138 -7.611 1.00 94.62 82 GLU A O 1
ATOM 662 N N . LEU A 1 83 ? -4.841 -4.434 -6.563 1.00 95.94 83 LEU A N 1
ATOM 663 C CA . LEU A 1 83 ? -5.962 -4.087 -5.704 1.00 95.94 83 LEU A CA 1
ATOM 664 C C . LEU A 1 83 ? -6.544 -2.728 -6.122 1.00 95.94 83 LEU A C 1
ATOM 666 O O . LEU A 1 83 ? -5.848 -1.716 -6.039 1.00 95.94 83 LEU A O 1
ATOM 670 N N . PRO A 1 84 ? -7.824 -2.648 -6.532 1.00 93.94 84 PRO A N 1
ATOM 671 C CA . PRO A 1 84 ? -8.455 -1.365 -6.812 1.00 93.94 84 PRO A CA 1
ATOM 672 C C . PRO A 1 84 ? -8.456 -0.469 -5.570 1.00 93.94 84 PRO A C 1
ATOM 674 O O . PRO A 1 84 ? -8.957 -0.875 -4.523 1.00 93.94 84 PRO A O 1
ATOM 677 N N . ILE A 1 85 ? -7.995 0.779 -5.697 1.00 93.25 85 ILE A N 1
ATOM 678 C CA . ILE A 1 85 ? -7.924 1.728 -4.570 1.00 93.25 85 ILE A CA 1
ATOM 679 C C . ILE A 1 85 ? -9.269 1.912 -3.840 1.00 93.25 85 ILE A C 1
ATOM 681 O O . ILE A 1 85 ? -9.306 2.062 -2.623 1.00 93.25 85 ILE A O 1
ATOM 685 N N . LYS A 1 86 ? -10.399 1.814 -4.557 1.00 94.25 86 LYS A N 1
ATOM 686 C CA . LYS A 1 86 ? -11.754 1.886 -3.976 1.00 94.25 86 LYS A CA 1
ATOM 687 C C . LYS A 1 86 ? -12.061 0.762 -2.975 1.00 94.25 86 LYS A C 1
ATOM 689 O O . LYS A 1 86 ? -12.934 0.925 -2.130 1.00 94.25 86 LYS A O 1
ATOM 694 N N . ASN A 1 87 ? -11.346 -0.360 -3.059 1.00 97.25 87 ASN A N 1
ATOM 695 C CA . ASN A 1 87 ? -11.504 -1.497 -2.155 1.00 97.25 87 ASN A CA 1
ATOM 696 C C . ASN A 1 87 ? -10.625 -1.368 -0.903 1.00 97.25 87 ASN A C 1
ATOM 698 O O . ASN A 1 87 ? -10.735 -2.202 -0.010 1.00 97.25 87 ASN A O 1
ATOM 702 N N . PHE A 1 88 ? -9.784 -0.332 -0.797 1.00 97.81 88 PHE A N 1
ATOM 703 C CA . PHE A 1 88 ? -8.786 -0.219 0.266 1.00 97.81 88 PHE A CA 1
ATOM 704 C C . PHE A 1 88 ? -9.379 -0.339 1.677 1.00 97.81 88 PHE A C 1
ATOM 706 O O . PHE A 1 88 ? -8.899 -1.129 2.485 1.00 97.81 88 PHE A O 1
ATOM 713 N N . ILE A 1 89 ? -10.471 0.378 1.957 1.00 98.25 89 ILE A N 1
ATOM 714 C CA . ILE A 1 89 ? -11.150 0.338 3.264 1.00 98.25 89 ILE A CA 1
ATOM 715 C C . ILE A 1 89 ? -11.706 -1.062 3.557 1.00 98.25 89 ILE A C 1
ATOM 717 O O . ILE A 1 89 ? -11.612 -1.543 4.685 1.00 98.25 89 ILE A O 1
ATOM 721 N N . VAL A 1 90 ? -12.282 -1.723 2.547 1.00 98.19 90 VAL A N 1
ATOM 722 C CA . VAL A 1 90 ? -12.845 -3.073 2.692 1.00 98.19 90 VAL A CA 1
ATOM 723 C C . VAL A 1 90 ? -11.739 -4.078 3.002 1.00 98.19 90 VAL A C 1
ATOM 725 O O . VAL A 1 90 ? -11.900 -4.881 3.918 1.00 98.19 90 VAL A O 1
ATOM 728 N N . GLU A 1 91 ? -10.602 -3.991 2.312 1.00 98.31 91 GLU A N 1
ATOM 729 C CA . GLU A 1 91 ? -9.453 -4.861 2.568 1.00 98.31 91 GLU A CA 1
ATOM 730 C C . GLU A 1 91 ? -8.824 -4.613 3.938 1.00 98.31 91 GLU A C 1
ATOM 732 O O . GLU A 1 91 ? -8.527 -5.570 4.646 1.00 98.31 91 GLU A O 1
ATOM 737 N N . LEU A 1 92 ? -8.682 -3.355 4.369 1.00 98.44 92 LEU A N 1
ATOM 738 C CA . LEU A 1 92 ? -8.221 -3.050 5.727 1.00 98.44 92 LEU A CA 1
ATOM 739 C C . LEU A 1 92 ? -9.146 -3.669 6.776 1.00 98.44 92 LEU A C 1
ATOM 741 O O . LEU A 1 92 ? -8.679 -4.336 7.693 1.00 98.44 92 LEU A O 1
ATOM 745 N N . LYS A 1 93 ? -10.461 -3.499 6.622 1.00 98.25 93 LYS A N 1
ATOM 746 C CA . LYS A 1 93 ? -11.451 -4.077 7.535 1.00 98.25 93 LYS A CA 1
ATOM 747 C C . LYS A 1 93 ? -11.314 -5.601 7.610 1.00 98.25 93 LYS A C 1
ATOM 749 O O . LYS A 1 93 ? -11.212 -6.160 8.698 1.00 98.25 93 LYS A O 1
ATOM 754 N N . ASN A 1 94 ? -11.283 -6.262 6.454 1.00 97.94 94 ASN A N 1
ATOM 755 C CA . ASN A 1 94 ? -11.270 -7.720 6.364 1.00 97.94 94 ASN A CA 1
ATOM 756 C C . ASN A 1 94 ? -9.950 -8.317 6.868 1.00 97.94 94 ASN A C 1
ATOM 758 O O . ASN A 1 94 ? -9.964 -9.282 7.625 1.00 97.94 94 ASN A O 1
ATOM 762 N N . MET A 1 95 ? -8.815 -7.740 6.468 1.00 97.56 95 MET A N 1
ATOM 763 C CA . MET A 1 95 ? -7.496 -8.300 6.762 1.00 97.56 95 MET A CA 1
ATOM 764 C C . MET A 1 95 ? -6.996 -7.955 8.166 1.00 97.56 95 MET A C 1
ATOM 766 O O . MET A 1 95 ? -6.202 -8.712 8.719 1.00 97.56 95 MET A O 1
ATOM 770 N N . LEU A 1 96 ? -7.444 -6.834 8.741 1.00 97.06 96 LEU A N 1
ATOM 771 C CA . LEU A 1 96 ? -7.078 -6.426 10.102 1.00 97.06 96 LEU A CA 1
ATOM 772 C C . LEU A 1 96 ? -8.117 -6.848 11.152 1.00 97.06 96 LEU A C 1
ATOM 774 O O . LEU A 1 96 ? -7.836 -6.764 12.344 1.00 97.06 96 LEU A O 1
ATOM 778 N N . GLY A 1 97 ? -9.319 -7.264 10.736 1.00 96.19 97 GLY A N 1
ATOM 779 C CA . GLY A 1 97 ? -10.410 -7.610 11.653 1.00 96.19 97 GLY A CA 1
ATOM 780 C C . GLY A 1 97 ? -10.922 -6.421 12.475 1.00 96.19 97 GLY A C 1
ATOM 781 O O . GLY A 1 97 ? -11.405 -6.605 13.589 1.00 96.19 97 GLY A O 1
ATOM 782 N N . VAL A 1 98 ? -10.781 -5.199 11.955 1.00 96.50 98 VAL A N 1
ATOM 783 C CA . VAL A 1 98 ? -11.230 -3.962 12.615 1.00 96.50 98 VAL A CA 1
ATOM 784 C C . VAL A 1 98 ? -12.622 -3.556 12.136 1.00 96.50 98 VAL A C 1
ATOM 786 O O . VAL A 1 98 ? -13.085 -4.010 11.091 1.00 96.50 98 VAL A O 1
ATOM 789 N N . ASP A 1 99 ? -13.294 -2.673 12.873 1.00 97.50 99 ASP A N 1
ATOM 790 C CA . ASP A 1 99 ? -14.561 -2.106 12.418 1.00 97.50 99 ASP A CA 1
ATOM 791 C C . ASP A 1 99 ? -14.382 -1.120 11.245 1.00 97.50 99 ASP A C 1
ATOM 793 O O . ASP A 1 99 ? -13.284 -0.656 10.917 1.00 97.50 99 ASP A O 1
ATOM 797 N N . THR A 1 100 ? -15.500 -0.792 10.595 1.00 97.00 100 THR A N 1
ATOM 798 C CA . THR A 1 100 ? -15.530 0.107 9.436 1.00 97.00 100 THR A CA 1
ATOM 799 C C . THR A 1 100 ? -15.003 1.508 9.756 1.00 97.00 100 THR A C 1
ATOM 801 O O . THR A 1 100 ? -14.348 2.103 8.903 1.00 97.00 100 THR A O 1
ATOM 804 N N . ILE A 1 101 ? -15.260 2.039 10.954 1.00 97.88 101 ILE A N 1
ATOM 805 C CA . ILE A 1 101 ? -14.843 3.395 11.333 1.00 97.88 101 ILE A CA 1
ATOM 806 C C . ILE A 1 101 ? -13.323 3.440 11.479 1.00 97.88 101 ILE A C 1
ATOM 808 O O . ILE A 1 101 ? -12.673 4.295 10.878 1.00 97.88 101 ILE A O 1
ATOM 812 N N . LYS A 1 102 ? -12.732 2.475 12.190 1.00 97.69 102 LYS A N 1
ATOM 813 C CA . LYS A 1 102 ? -11.279 2.360 12.338 1.00 97.69 102 LYS A CA 1
ATOM 814 C C . LYS A 1 102 ? -10.599 2.140 10.984 1.00 97.69 102 LYS A C 1
ATOM 816 O O . LYS A 1 102 ? -9.604 2.802 10.694 1.00 97.69 102 LYS A O 1
ATOM 821 N N . ALA A 1 103 ? -11.156 1.285 10.121 1.00 98.38 103 ALA A N 1
ATOM 822 C CA . ALA A 1 103 ? -10.640 1.085 8.763 1.00 98.38 103 ALA A CA 1
ATOM 823 C C . ALA A 1 103 ? -10.677 2.376 7.922 1.00 98.38 103 ALA A C 1
ATOM 825 O O . ALA A 1 103 ? -9.707 2.682 7.230 1.00 98.38 103 ALA A O 1
ATOM 826 N N . GLN A 1 104 ? -11.765 3.151 7.996 1.00 98.44 104 GLN A N 1
ATOM 827 C CA . GLN A 1 104 ? -11.893 4.442 7.308 1.00 98.44 104 GLN A CA 1
ATOM 828 C C . GLN A 1 104 ? -10.868 5.464 7.800 1.00 98.44 104 GLN A C 1
ATOM 830 O O . GLN A 1 104 ? -10.258 6.156 6.989 1.00 98.44 104 GLN A O 1
ATOM 835 N N . GLN A 1 105 ? -10.658 5.546 9.112 1.00 98.50 105 GLN A N 1
ATOM 836 C CA . GLN A 1 105 ? -9.698 6.474 9.705 1.00 98.50 105 GLN A CA 1
ATOM 837 C C . GLN A 1 105 ? -8.254 6.139 9.292 1.00 98.50 105 GLN A C 1
ATOM 839 O O . GLN A 1 105 ? -7.541 7.019 8.812 1.00 98.50 105 GLN A O 1
ATOM 844 N N . ILE A 1 106 ? -7.859 4.860 9.367 1.00 98.50 106 ILE A N 1
ATOM 845 C CA . ILE A 1 106 ? -6.551 4.386 8.880 1.00 98.50 106 ILE A CA 1
ATOM 846 C C . ILE A 1 106 ? -6.385 4.711 7.389 1.00 98.50 106 ILE A C 1
ATOM 848 O O . ILE A 1 106 ? -5.354 5.241 6.971 1.00 98.50 106 ILE A O 1
ATOM 852 N N . ALA A 1 107 ? -7.410 4.423 6.580 1.00 98.31 107 ALA A N 1
ATOM 853 C CA . ALA A 1 107 ? -7.375 4.687 5.147 1.00 98.31 107 ALA A CA 1
ATOM 854 C C . ALA A 1 107 ? -7.225 6.180 4.829 1.00 98.31 107 ALA A C 1
ATOM 856 O O . ALA A 1 107 ? -6.509 6.528 3.892 1.00 98.31 107 ALA A O 1
ATOM 857 N N . GLN A 1 108 ? -7.878 7.055 5.597 1.00 98.44 108 GLN A N 1
ATOM 858 C CA . GLN A 1 108 ? -7.805 8.500 5.410 1.00 98.44 108 GLN A CA 1
ATOM 859 C C . GLN A 1 108 ? -6.393 9.030 5.674 1.00 98.44 108 GLN A C 1
ATOM 861 O O . GLN A 1 108 ? -5.874 9.800 4.863 1.00 98.44 108 GLN A O 1
ATOM 866 N N . ASP A 1 109 ? -5.758 8.597 6.762 1.00 98.56 109 ASP A N 1
ATOM 867 C CA . ASP A 1 109 ? -4.391 9.009 7.089 1.00 98.56 109 ASP A CA 1
ATOM 868 C C . ASP A 1 109 ? -3.386 8.517 6.045 1.00 98.56 109 ASP A C 1
ATOM 870 O O . ASP A 1 109 ? -2.552 9.288 5.570 1.00 98.56 109 ASP A O 1
ATOM 874 N N . ILE A 1 110 ? -3.503 7.251 5.627 1.00 98.31 110 ILE A N 1
ATO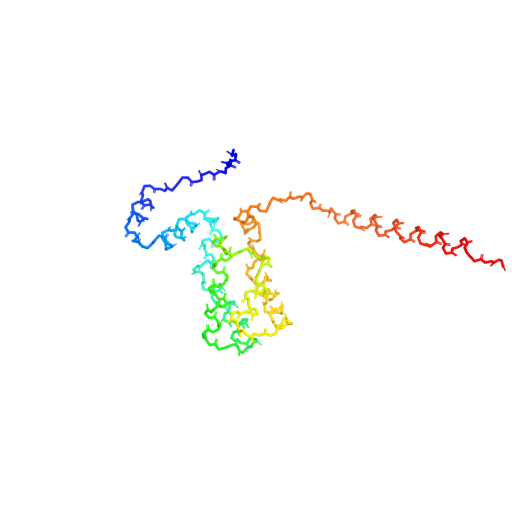M 875 C CA . ILE A 1 110 ? -2.661 6.679 4.567 1.00 98.31 110 ILE A CA 1
ATOM 876 C C . ILE A 1 110 ? -2.894 7.406 3.245 1.00 98.31 110 ILE A C 1
ATOM 878 O O . ILE A 1 110 ? -1.942 7.697 2.522 1.00 98.31 110 ILE A O 1
ATOM 882 N N . ASN A 1 111 ? -4.144 7.744 2.924 1.00 97.62 111 ASN A N 1
ATOM 883 C CA . ASN A 1 111 ? -4.446 8.509 1.726 1.00 97.62 111 ASN A CA 1
ATOM 884 C C . ASN A 1 111 ? -3.711 9.854 1.742 1.00 97.62 111 ASN A C 1
ATOM 886 O O . ASN A 1 111 ? -3.064 10.184 0.754 1.00 97.62 111 ASN A O 1
ATOM 890 N N . VAL A 1 112 ? -3.758 10.601 2.847 1.00 97.81 112 VAL A N 1
ATOM 891 C CA . VAL A 1 112 ? -3.063 11.893 2.966 1.00 97.81 112 VAL A CA 1
ATOM 892 C C . VAL A 1 112 ? -1.544 11.729 2.878 1.00 97.81 112 VAL A C 1
ATOM 894 O O . VAL A 1 112 ? -0.905 12.463 2.129 1.00 97.81 112 VAL A O 1
ATOM 897 N N . ALA A 1 113 ? -0.973 10.773 3.613 1.00 97.00 113 ALA A N 1
ATOM 898 C CA . ALA A 1 113 ? 0.476 10.623 3.729 1.00 97.00 113 ALA A CA 1
ATOM 899 C C . ALA A 1 113 ? 1.135 9.979 2.498 1.00 97.00 113 ALA A C 1
ATOM 901 O O . ALA A 1 113 ? 2.271 10.313 2.171 1.00 97.00 113 ALA A O 1
ATOM 902 N N . ILE A 1 114 ? 0.444 9.050 1.830 1.00 96.44 114 ILE A N 1
ATOM 903 C CA . ILE A 1 114 ? 1.046 8.159 0.828 1.00 96.44 114 ILE A CA 1
ATOM 904 C C . ILE A 1 114 ? 0.379 8.309 -0.541 1.00 96.44 114 ILE A C 1
ATOM 906 O O . ILE A 1 114 ? 1.081 8.450 -1.537 1.00 96.44 114 ILE A O 1
ATOM 910 N N . PHE A 1 115 ? -0.956 8.298 -0.636 1.00 96.25 115 PHE A N 1
ATOM 911 C CA . PHE A 1 115 ? -1.627 8.270 -1.948 1.00 96.25 115 PHE A CA 1
ATOM 912 C C . PHE A 1 115 ? -1.798 9.641 -2.600 1.00 96.25 115 PHE A C 1
ATOM 914 O O . PHE A 1 115 ? -1.620 9.759 -3.811 1.00 96.25 115 PHE A O 1
ATOM 921 N N . GLN A 1 116 ? -2.136 10.682 -1.835 1.00 95.56 116 GLN A N 1
ATOM 922 C CA . GLN A 1 116 ? -2.321 12.036 -2.366 1.00 95.56 116 GLN A CA 1
ATOM 923 C C . GLN A 1 116 ? -1.072 12.570 -3.088 1.00 95.56 116 GLN A C 1
ATOM 925 O O . GLN A 1 116 ? -1.241 13.081 -4.198 1.00 95.56 116 GLN A O 1
ATOM 930 N N . PRO A 1 117 ? 0.162 12.410 -2.557 1.00 95.00 117 PRO A N 1
ATOM 931 C CA . PRO A 1 117 ? 1.373 12.890 -3.229 1.00 95.00 117 PRO A CA 1
ATOM 932 C C . PRO A 1 117 ? 1.608 12.304 -4.629 1.00 95.00 117 PRO A C 1
ATOM 934 O O . PRO A 1 117 ? 2.215 12.960 -5.468 1.00 95.00 117 PRO A O 1
ATOM 937 N N . VAL A 1 118 ? 1.105 11.095 -4.902 1.00 94.62 118 VAL A N 1
ATOM 938 C CA . VAL A 1 118 ? 1.302 10.360 -6.171 1.00 94.62 118 VAL A CA 1
ATOM 939 C C . VAL A 1 118 ? -0.006 10.058 -6.895 1.00 94.62 118 VAL A C 1
ATOM 941 O O . VAL A 1 118 ? -0.084 9.159 -7.735 1.00 94.62 118 VAL A O 1
ATOM 944 N N . ARG A 1 119 ? -1.061 10.818 -6.585 1.00 94.38 119 ARG A N 1
ATOM 945 C CA . ARG A 1 119 ? -2.422 10.568 -7.072 1.00 94.38 119 ARG A CA 1
ATOM 946 C C . ARG A 1 119 ? -2.494 10.426 -8.590 1.00 94.38 119 ARG A C 1
ATOM 948 O O . ARG A 1 119 ? -3.156 9.518 -9.078 1.00 94.38 119 ARG A O 1
ATOM 955 N N . GLU A 1 120 ? -1.825 11.304 -9.331 1.00 93.62 120 GLU A N 1
ATOM 956 C CA . GLU A 1 120 ? -1.853 11.296 -10.800 1.00 93.62 120 GLU A CA 1
ATOM 957 C C . GLU A 1 120 ? -1.243 10.014 -11.379 1.00 93.62 120 GLU A C 1
ATOM 959 O O . GLU A 1 120 ? -1.815 9.385 -12.272 1.00 93.62 120 GLU A O 1
ATOM 964 N N . SER A 1 121 ? -0.105 9.585 -10.838 1.00 93.75 121 SER A N 1
ATOM 965 C CA . SER A 1 121 ? 0.545 8.339 -11.237 1.00 93.75 121 SER A CA 1
ATOM 966 C C . SER A 1 121 ? -0.283 7.122 -10.844 1.00 93.75 121 SER A C 1
ATOM 968 O O . SER A 1 121 ? -0.439 6.203 -11.649 1.00 93.75 121 SER A O 1
ATOM 970 N N . LEU A 1 122 ? -0.899 7.149 -9.662 1.00 93.06 122 LEU A N 1
ATOM 971 C CA . LEU A 1 122 ? -1.766 6.076 -9.189 1.00 93.06 122 LEU A CA 1
ATOM 972 C C . LEU A 1 122 ? -3.038 5.951 -10.045 1.00 93.06 122 LEU A C 1
ATOM 974 O O . LEU A 1 122 ? -3.425 4.851 -10.436 1.00 93.06 122 LEU A O 1
ATOM 978 N N . MET A 1 123 ? -3.649 7.074 -10.433 1.00 91.88 123 MET A N 1
ATOM 979 C CA . MET A 1 123 ? -4.777 7.096 -11.372 1.00 91.88 123 MET A CA 1
ATOM 980 C C . MET A 1 123 ? -4.404 6.490 -12.728 1.00 91.88 123 MET A C 1
ATOM 982 O O . MET A 1 123 ? -5.183 5.708 -13.274 1.00 91.88 123 MET A O 1
ATOM 986 N N . ARG A 1 124 ? -3.203 6.788 -13.245 1.00 90.44 124 ARG A N 1
ATOM 987 C CA . ARG A 1 124 ? -2.699 6.210 -14.500 1.00 90.44 124 ARG A CA 1
ATOM 988 C C . ARG A 1 124 ? -2.567 4.689 -14.413 1.00 90.44 124 ARG A C 1
ATOM 990 O O . ARG A 1 124 ? -3.016 3.997 -15.325 1.00 90.44 124 ARG A O 1
ATOM 997 N N . VAL A 1 125 ? -2.006 4.172 -13.316 1.00 91.31 125 VAL A N 1
ATOM 998 C CA . VAL A 1 125 ? -1.883 2.722 -13.078 1.00 91.31 125 VAL A CA 1
ATOM 999 C C . VAL A 1 125 ? -3.259 2.053 -13.053 1.00 91.31 125 VAL A C 1
ATOM 1001 O O . VAL A 1 125 ? -3.471 1.045 -13.726 1.00 91.31 125 VAL A O 1
ATOM 1004 N N . HIS A 1 126 ? -4.229 2.657 -12.363 1.00 90.25 126 HIS A N 1
ATOM 1005 C CA . HIS A 1 126 ? -5.594 2.130 -12.288 1.00 90.25 126 HIS A CA 1
ATOM 1006 C C . HIS A 1 126 ? -6.456 2.409 -13.533 1.00 90.25 126 HIS A C 1
ATOM 1008 O O . HIS A 1 126 ? -7.620 2.012 -13.557 1.00 90.25 126 HIS A O 1
ATOM 1014 N N . GLY A 1 127 ? -5.922 3.071 -14.567 1.00 85.94 127 GLY A N 1
ATOM 1015 C CA . GLY A 1 127 ? -6.673 3.408 -15.781 1.00 85.94 127 GLY A CA 1
ATOM 1016 C C . GLY A 1 127 ? -7.853 4.352 -15.532 1.00 85.94 127 GLY A C 1
ATOM 1017 O O . GLY A 1 127 ? -8.850 4.287 -16.246 1.00 85.94 127 GLY A O 1
ATOM 1018 N N . ILE A 1 128 ? -7.765 5.198 -14.504 1.00 81.69 128 ILE A N 1
ATOM 1019 C CA . ILE A 1 128 ? -8.783 6.199 -14.185 1.00 81.69 128 ILE A CA 1
ATOM 1020 C C . ILE A 1 128 ? -8.482 7.437 -15.029 1.00 81.69 128 ILE A C 1
ATOM 1022 O O . ILE A 1 128 ? -7.632 8.256 -14.676 1.00 81.69 128 ILE A O 1
ATOM 1026 N N . GLU A 1 129 ? -9.164 7.567 -16.163 1.00 65.19 129 GLU A N 1
ATOM 1027 C CA . GLU A 1 129 ? -9.116 8.787 -16.965 1.00 65.19 129 GLU A CA 1
ATOM 1028 C C . GLU A 1 129 ? -9.774 9.939 -16.194 1.00 65.19 129 GLU A C 1
ATOM 1030 O O . GLU A 1 129 ? -10.810 9.763 -15.543 1.00 65.19 129 GLU A O 1
ATOM 1035 N N . ARG A 1 130 ? -9.176 11.139 -16.245 1.00 55.81 130 ARG A N 1
ATOM 1036 C CA . ARG A 1 130 ? -9.843 12.335 -15.724 1.00 55.81 130 ARG A CA 1
ATOM 1037 C C . ARG A 1 130 ? -11.068 12.603 -16.600 1.00 55.81 130 ARG A C 1
ATOM 1039 O O . ARG A 1 130 ? -10.944 13.194 -17.668 1.00 55.81 130 ARG A O 1
ATOM 1046 N N . GLY A 1 131 ? -12.256 12.232 -16.128 1.00 51.97 131 GLY A N 1
ATOM 1047 C CA . GLY A 1 131 ? -13.460 12.965 -16.515 1.00 51.97 131 GLY A CA 1
ATOM 1048 C C . GLY A 1 131 ? -13.262 14.450 -16.175 1.00 51.97 131 GLY A C 1
ATOM 1049 O O . GLY A 1 131 ? -12.475 14.747 -15.266 1.00 51.97 131 GLY A O 1
ATOM 1050 N N . PRO A 1 132 ? -13.907 15.391 -16.888 1.00 36.66 132 PRO A N 1
ATOM 1051 C CA . PRO A 1 132 ? -13.770 16.810 -16.589 1.00 36.66 132 PRO A CA 1
ATOM 1052 C C . PRO A 1 132 ? -14.057 17.014 -15.103 1.00 36.66 132 PRO A C 1
ATOM 1054 O O . PRO A 1 132 ? -15.158 16.748 -14.627 1.00 36.66 132 PRO A O 1
ATOM 1057 N N . THR A 1 133 ? -13.036 17.423 -14.351 1.00 43.22 133 THR A N 1
ATOM 1058 C CA . THR A 1 133 ? -13.209 17.872 -12.973 1.00 43.22 133 THR A CA 1
ATOM 1059 C C . THR A 1 133 ? -14.288 18.948 -13.002 1.00 43.22 133 THR A C 1
ATOM 1061 O O . THR A 1 133 ? -14.070 19.937 -13.712 1.00 43.22 133 THR A O 1
ATOM 1064 N N . PRO A 1 134 ? -15.425 18.796 -12.293 1.00 41.91 134 PRO A N 1
ATOM 1065 C CA . PRO A 1 134 ? -16.364 19.894 -12.154 1.00 41.91 134 PRO A CA 1
ATOM 1066 C C . PRO A 1 134 ? -15.576 21.042 -11.539 1.00 41.91 134 PRO A C 1
ATOM 1068 O O . PRO A 1 134 ? -15.057 20.952 -10.423 1.00 41.91 134 PRO A O 1
ATOM 1071 N N . ASN A 1 135 ? -15.361 22.074 -12.351 1.00 37.66 135 ASN A N 1
ATOM 1072 C CA . ASN A 1 135 ? -14.580 23.229 -11.965 1.00 37.66 135 ASN A CA 1
ATOM 1073 C C . ASN A 1 135 ? -15.246 23.808 -10.711 1.00 37.66 135 ASN A C 1
ATOM 1075 O O . ASN A 1 135 ? -16.472 23.891 -10.658 1.00 37.66 135 ASN A O 1
ATOM 1079 N N . ARG A 1 136 ? -14.477 24.204 -9.693 1.00 48.28 136 ARG A N 1
ATOM 1080 C CA . ARG A 1 136 ? -15.009 24.725 -8.416 1.00 48.28 136 ARG A CA 1
ATOM 1081 C C . ARG A 1 136 ? -15.987 25.897 -8.621 1.00 48.28 136 ARG A C 1
ATOM 1083 O O . ARG A 1 136 ? -16.844 26.143 -7.778 1.00 48.28 136 ARG A O 1
ATOM 1090 N N . THR A 1 137 ? -15.903 26.558 -9.773 1.00 47.97 137 THR A N 1
ATOM 1091 C CA . THR A 1 137 ? -16.852 27.558 -10.271 1.00 47.97 137 THR A CA 1
ATOM 1092 C C . THR A 1 137 ? -18.264 27.001 -10.519 1.00 47.97 137 THR A C 1
ATOM 1094 O O . THR A 1 137 ? -19.227 27.654 -10.139 1.00 47.97 137 THR A O 1
ATOM 1097 N N . GLN A 1 138 ? -18.414 25.789 -11.069 1.00 46.22 138 GLN A N 1
ATOM 1098 C CA . GLN A 1 138 ? -19.717 25.148 -11.330 1.00 46.22 138 GLN A CA 1
ATOM 1099 C C . GLN A 1 138 ? -20.435 24.745 -10.035 1.00 46.22 138 GLN A C 1
ATOM 1101 O O . GLN A 1 138 ? -21.650 24.890 -9.941 1.00 46.22 138 GLN A O 1
ATOM 1106 N N . ILE A 1 139 ? -19.681 24.350 -9.001 1.00 53.25 139 ILE A N 1
ATOM 1107 C CA . ILE A 1 139 ? -20.233 24.039 -7.672 1.00 53.25 139 ILE A CA 1
ATOM 1108 C C . ILE A 1 139 ? -20.882 25.290 -7.056 1.00 53.25 139 ILE A C 1
ATOM 1110 O O . ILE A 1 139 ? -21.961 25.206 -6.480 1.00 53.25 139 ILE A O 1
ATOM 1114 N N . HIS A 1 140 ? -20.274 26.470 -7.217 1.00 52.19 140 HIS A N 1
ATOM 1115 C CA . HIS A 1 140 ? -20.880 27.721 -6.745 1.00 52.19 140 HIS A CA 1
ATOM 1116 C C . HIS A 1 140 ? -22.141 28.088 -7.541 1.00 52.19 140 HIS A C 1
ATOM 1118 O O . HIS A 1 140 ? -23.121 28.551 -6.962 1.00 52.19 140 HIS A O 1
ATOM 1124 N N . THR A 1 141 ? -22.158 27.844 -8.855 1.00 51.88 141 THR A N 1
ATOM 1125 C CA . THR A 1 141 ? -23.328 28.144 -9.693 1.00 51.88 141 THR A CA 1
ATOM 1126 C C . THR A 1 141 ? -24.510 27.218 -9.384 1.00 51.88 141 THR A C 1
ATOM 1128 O O . THR A 1 141 ? -25.637 27.695 -9.248 1.00 51.88 141 THR A O 1
ATOM 1131 N N . GLU A 1 142 ? -24.283 25.916 -9.197 1.00 52.44 142 GLU A N 1
ATOM 1132 C CA . GLU A 1 142 ? -25.350 24.947 -8.897 1.00 52.44 142 GLU A CA 1
ATOM 1133 C C . GLU A 1 142 ? -25.934 25.116 -7.486 1.00 52.44 142 GLU A C 1
ATOM 1135 O O . GLU A 1 142 ? -27.154 25.012 -7.309 1.00 52.44 142 GLU A O 1
ATOM 1140 N N . ILE A 1 143 ? -25.102 25.451 -6.489 1.00 59.16 143 ILE A N 1
ATOM 1141 C CA . ILE A 1 143 ? -25.570 25.733 -5.122 1.00 59.16 143 ILE A CA 1
ATOM 1142 C C . ILE A 1 143 ? -26.422 27.009 -5.102 1.00 59.16 143 ILE A C 1
ATOM 1144 O O . ILE A 1 143 ? -27.522 26.991 -4.546 1.00 59.16 143 ILE A O 1
ATOM 1148 N N . ASN A 1 144 ? -25.981 28.072 -5.782 1.00 58.78 144 ASN A N 1
ATOM 1149 C CA . ASN A 1 144 ? -26.726 29.332 -5.841 1.00 58.78 144 ASN A CA 1
ATOM 1150 C C . ASN A 1 144 ? -28.069 29.170 -6.571 1.00 58.78 144 ASN A C 1
ATOM 1152 O O . ASN A 1 144 ? -29.093 29.655 -6.095 1.00 58.78 144 ASN A O 1
ATOM 1156 N N . THR A 1 145 ? -28.103 28.412 -7.672 1.00 60.16 145 THR A N 1
ATOM 1157 C CA . THR A 1 145 ? -29.343 28.180 -8.438 1.00 60.16 145 THR A CA 1
ATOM 1158 C C . THR A 1 145 ? -30.348 27.327 -7.652 1.00 60.16 145 THR A C 1
ATOM 1160 O O . THR A 1 145 ? -31.558 27.556 -7.706 1.00 60.16 145 THR A O 1
ATOM 1163 N N . THR A 1 146 ? -29.860 26.352 -6.877 1.00 63.94 146 THR A N 1
ATOM 1164 C CA . THR A 1 146 ? -30.707 25.486 -6.040 1.00 63.94 146 THR A CA 1
ATOM 1165 C C . THR A 1 146 ? -31.266 26.234 -4.826 1.00 63.94 146 THR A C 1
ATOM 1167 O O . THR A 1 146 ? -32.412 26.000 -4.436 1.00 63.94 146 THR A O 1
ATOM 1170 N N . GLN A 1 147 ? -30.492 27.160 -4.249 1.00 60.16 147 GLN A N 1
ATOM 1171 C CA . GLN A 1 147 ? -30.946 28.026 -3.157 1.00 60.16 147 GLN A CA 1
ATOM 1172 C C . GLN A 1 147 ? -31.977 29.056 -3.638 1.00 60.16 147 GLN A C 1
ATOM 1174 O O . GLN A 1 147 ? -33.051 29.139 -3.047 1.00 60.16 147 GLN A O 1
ATOM 1179 N N . GLN A 1 148 ? -31.735 29.723 -4.771 1.00 62.62 148 GLN A N 1
ATOM 1180 C CA . GLN A 1 148 ? -32.687 30.673 -5.364 1.00 62.62 148 GLN A CA 1
ATOM 1181 C C . GLN A 1 148 ? -34.030 30.016 -5.704 1.00 62.62 148 GLN A C 1
ATOM 1183 O O . GLN A 1 148 ? -35.089 30.538 -5.363 1.00 62.62 148 GLN A O 1
ATOM 1188 N N . ARG A 1 149 ? -34.012 28.812 -6.292 1.00 67.62 149 ARG A N 1
ATOM 1189 C CA . ARG A 1 149 ? -35.249 28.088 -6.624 1.00 67.62 149 ARG A CA 1
ATOM 1190 C C . ARG A 1 149 ? -36.024 27.647 -5.373 1.00 67.62 149 ARG A C 1
ATOM 1192 O O . ARG A 1 149 ? -37.249 27.584 -5.411 1.00 67.62 149 ARG A O 1
ATOM 1199 N N . ARG A 1 150 ? -35.343 27.355 -4.257 1.00 69.50 150 ARG A N 1
ATOM 1200 C CA . ARG A 1 150 ? -35.998 27.060 -2.968 1.00 69.50 150 ARG A CA 1
ATOM 1201 C C . ARG A 1 150 ? -36.608 28.308 -2.328 1.00 69.50 150 ARG A C 1
ATOM 1203 O O . ARG A 1 150 ? -37.725 28.221 -1.826 1.00 69.50 150 ARG A O 1
ATOM 1210 N N . GLU A 1 151 ? -35.921 29.446 -2.371 1.00 65.94 151 GLU A N 1
ATOM 1211 C CA . GLU A 1 151 ? -36.416 30.717 -1.822 1.00 65.94 151 GLU A CA 1
ATOM 1212 C C . GLU A 1 151 ? -37.617 31.266 -2.605 1.00 65.94 151 GLU A C 1
ATOM 1214 O O . GLU A 1 151 ? -38.596 31.705 -2.002 1.00 65.94 151 GLU A O 1
ATOM 1219 N N . GLU A 1 152 ? -37.613 31.154 -3.937 1.00 67.94 152 GLU A N 1
ATOM 1220 C CA . GLU A 1 152 ? -38.760 31.532 -4.775 1.00 67.94 152 GLU A CA 1
ATOM 1221 C C . GLU A 1 152 ? -40.009 30.691 -4.487 1.00 67.94 152 GLU A C 1
ATOM 1223 O O . GLU A 1 152 ? -41.127 31.211 -4.480 1.00 67.94 152 GLU A O 1
ATOM 1228 N N . VAL A 1 153 ? -39.840 29.389 -4.237 1.00 72.44 153 VAL A N 1
ATOM 1229 C CA . VAL A 1 153 ? -40.952 28.504 -3.863 1.00 72.44 153 VAL A CA 1
ATOM 1230 C C . VAL A 1 153 ? -41.468 28.854 -2.467 1.00 72.44 153 VAL A C 1
ATOM 1232 O O . VAL A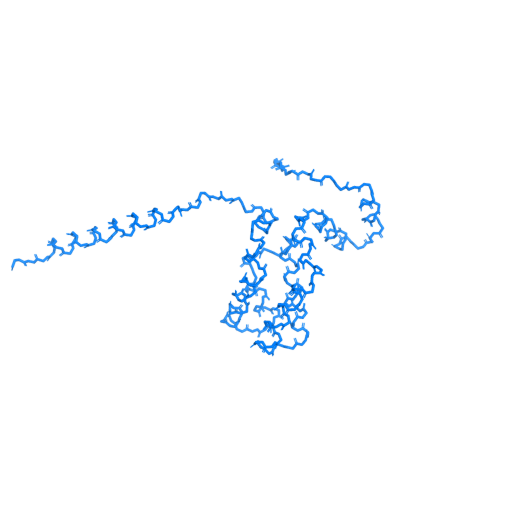 1 153 ? -42.680 28.911 -2.272 1.00 72.44 153 VAL A O 1
ATOM 1235 N N . LEU A 1 154 ? -40.581 29.160 -1.513 1.00 68.50 154 LEU A N 1
ATOM 1236 C CA . LEU A 1 154 ? -40.979 29.544 -0.155 1.00 68.50 154 LEU A CA 1
ATOM 1237 C C . LEU A 1 154 ? -41.758 30.870 -0.128 1.00 68.50 154 LEU A C 1
ATOM 1239 O O . LEU A 1 154 ? -42.773 30.972 0.560 1.00 68.50 154 LEU A O 1
ATOM 1243 N N . ASN A 1 155 ? -41.329 31.863 -0.913 1.00 68.31 155 ASN A N 1
ATOM 1244 C CA . ASN A 1 155 ? -42.011 33.157 -1.002 1.00 68.31 155 ASN A CA 1
ATOM 1245 C C . ASN A 1 155 ? -43.374 33.076 -1.703 1.00 68.31 155 ASN A C 1
ATOM 1247 O O . ASN A 1 155 ? -44.250 33.878 -1.401 1.00 68.31 155 ASN A O 1
ATOM 1251 N N . LYS A 1 156 ? -43.589 32.101 -2.595 1.00 67.06 156 LYS A N 1
ATOM 1252 C CA . LYS A 1 156 ? -44.894 31.873 -3.243 1.00 67.06 156 LYS A CA 1
ATOM 1253 C C . LYS A 1 156 ? -45.922 31.179 -2.346 1.00 67.06 156 LYS A C 1
ATOM 1255 O O . LYS A 1 156 ? -47.109 31.240 -2.645 1.00 67.06 156 LYS A O 1
ATOM 1260 N N . ILE A 1 157 ? -45.484 30.508 -1.280 1.00 72.94 157 ILE A N 1
ATOM 1261 C CA . ILE A 1 157 ? -46.363 29.761 -0.362 1.00 72.94 157 ILE A CA 1
ATOM 1262 C C . ILE A 1 157 ? -46.728 30.605 0.871 1.00 72.94 157 ILE A C 1
ATOM 1264 O O . ILE A 1 157 ? -47.617 30.231 1.633 1.00 72.94 157 ILE A O 1
ATOM 1268 N N . ARG A 1 158 ? -46.087 31.763 1.073 1.00 60.91 158 ARG A N 1
ATOM 1269 C CA . ARG A 1 158 ? -46.388 32.658 2.195 1.00 60.91 158 ARG A CA 1
ATOM 1270 C C . ARG A 1 158 ? -47.660 33.474 1.887 1.00 60.91 158 ARG A C 1
ATOM 1272 O O . ARG A 1 158 ? -47.632 34.259 0.941 1.00 60.91 158 ARG A O 1
ATOM 1279 N N . PRO A 1 159 ? -48.772 33.291 2.623 1.00 64.50 159 PRO A N 1
ATOM 1280 C CA . PRO A 1 159 ? -49.953 34.139 2.461 1.00 64.50 159 PRO A CA 1
ATOM 1281 C C . PRO A 1 159 ? -49.683 35.555 3.018 1.00 64.50 159 PRO A C 1
ATOM 1283 O O . PRO A 1 159 ? -48.751 35.701 3.816 1.00 64.50 159 PRO A O 1
ATOM 1286 N N . PRO A 1 160 ? -50.445 36.576 2.572 1.00 67.56 160 PRO A N 1
ATOM 1287 C CA . PRO A 1 160 ? -50.254 37.974 2.970 1.00 67.56 160 PRO A CA 1
ATOM 1288 C C . PRO A 1 160 ? -50.437 38.216 4.472 1.00 67.56 160 PRO A C 1
ATOM 1290 O O . PRO A 1 160 ? -51.262 37.509 5.096 1.00 67.56 160 PRO A O 1
#

pLDDT: mean 85.01, std 18.5, range [32.56, 98.56]

Radius of gyration: 22.31 Å; chains: 1; bounding box: 68×57×46 Å

Foldseek 3Di:
DDDPDPDPDDDPVLVVVLVPDPDVVVSLLSVLLSVADPVLVQLLPDPQVLVLLCCLQCVVVPADPVLSVQLNVLVSCLSSLVDPLVCQLVSNCVVRVDDSVSSVVSSVSCCVRPCVVCVVRSCVNNVNDDDPDCPVVNVVVVVVVVVVVVVVVVVVPDDD

Secondary structure (DSSP, 8-state):
--------PPPHHHHHHHHH---HHHHHHHHHHHTS-HHHHHHHT-HHHHHHHIIIIIIIT---HHHHHHHHHHHHHHHTTSS-GGGHHHHHHHHHT--HHHHHHHHHHHIIIIIGGGHHHHHHHTT--------HHHHHHHHHHHHHHHHHHHHHH---

Organism: NCBI:txid2750080

Sequence (160 aa):
MIYNKMTTQLTPDQLARLSEIPDPTTRQRFTAFYQLPQDLQTLMFSEQTSGSVWQIAKEKYNLADKDVSVVARIIGLIFLGELPIKNFIVELKNMLGVDTIKAQQIAQDINVAIFQPVRESLMRVHGIERGPTPNRTQIHTEINTTQQRREEVLNKIRPP